Prot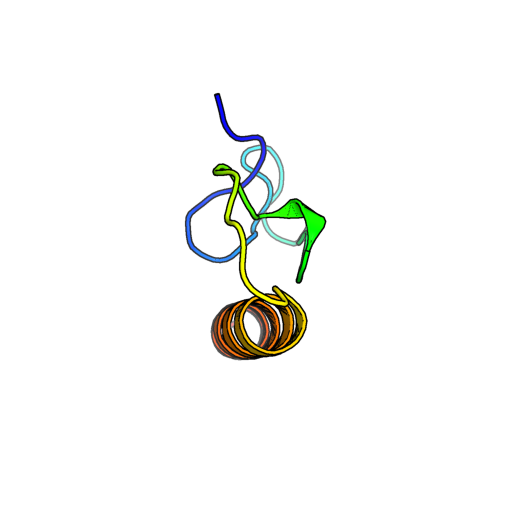ein AF-A0A8T6LEF6-F1 (afdb_monomer)

Secondary structure (DSSP, 8-state):
--SB-TTSBBTT-TT-B--SGGG--S--SS--HHHHHHHHHHHHHHHTT-

Foldseek 3Di:
DDQADQLQHGPVDDLDGDAFPVRDPDDDDDDCRVVRVVSRVSNVVVNVVD

Solvent-accessible surface area (backbone atoms only — not comparable to full-atom values): 3219 Å² total; per-residue (Å²): 137,81,75,44,52,98,59,22,37,35,78,92,40,97,89,44,73,55,73,28,68,86,69,61,90,72,89,76,95,66,86,56,62,67,56,22,52,52,48,32,52,53,24,50,57,56,60,72,74,111

Nearest PDB structures (foldseek):
  7dve-assembly2_B  TM=9.228E-01  e=2.761E-01  Microbacterium trichothecenolyticum
  3gyi-assembly1_A  TM=9.132E-01  e=6.802E-01  Streptomyces sp. SA-COO

pLDDT: mean 95.29, std 3.85, range [75.88, 98.19]

Mean predicted aligned error: 2.49 Å

Structure (mmCIF, N/CA/C/O backbone):
data_AF-A0A8T6LEF6-F1
#
_entry.id   AF-A0A8T6LEF6-F1
#
loop_
_atom_site.group_PDB
_atom_site.id
_atom_site.type_symbol
_atom_site.label_atom_id
_atom_site.label_alt_id
_atom_site.label_comp_id
_atom_site.label_asym_id
_atom_site.label_entity_id
_atom_site.label_seq_id
_atom_site.pdbx_PDB_ins_code
_atom_site.Cartn_x
_atom_site.Cartn_y
_atom_site.Cartn_z
_atom_site.occupancy
_atom_site.B_iso_or_equiv
_atom_site.auth_seq_id
_atom_site.auth_comp_id
_atom_site.auth_asym_id
_atom_site.auth_atom_id
_atom_site.pdbx_PDB_model_num
ATOM 1 N N . THR A 1 1 ? -5.014 5.596 -15.622 1.00 81.69 1 THR A N 1
ATOM 2 C CA . THR A 1 1 ? -6.059 5.707 -14.586 1.00 81.69 1 THR A CA 1
ATOM 3 C C . THR A 1 1 ? -5.728 4.749 -13.464 1.00 81.69 1 THR A C 1
ATOM 5 O O . THR A 1 1 ? -5.318 3.639 -13.778 1.00 81.69 1 THR A O 1
ATOM 8 N N . SER A 1 2 ? -5.814 5.186 -12.204 1.00 93.19 2 SER A N 1
ATOM 9 C CA . SER A 1 2 ? -5.606 4.331 -11.019 1.00 93.19 2 SER A CA 1
ATOM 10 C C . SER A 1 2 ? -6.920 3.661 -10.598 1.00 93.19 2 SER A C 1
ATOM 12 O O . SER A 1 2 ? -7.987 4.138 -10.978 1.00 93.19 2 SER A O 1
ATOM 14 N N . VAL A 1 3 ? -6.832 2.577 -9.823 1.00 96.31 3 VAL A N 1
ATOM 15 C CA . VAL A 1 3 ? -7.978 1.894 -9.180 1.00 96.31 3 VAL A CA 1
ATOM 16 C C . VAL A 1 3 ? -8.054 2.151 -7.668 1.00 96.31 3 VAL A C 1
ATOM 18 O O . VAL A 1 3 ? -9.026 1.773 -7.017 1.00 96.31 3 VAL A O 1
ATOM 21 N N . VAL A 1 4 ? -7.027 2.798 -7.117 1.00 97.38 4 VAL A N 1
ATOM 22 C CA . VAL A 1 4 ? -6.927 3.192 -5.709 1.00 97.38 4 VAL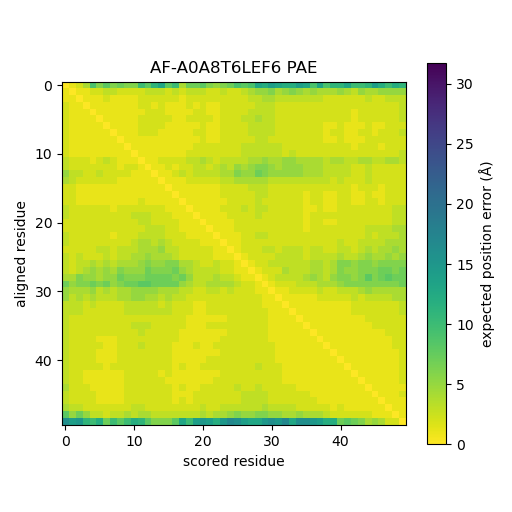 A CA 1
ATOM 23 C C . VAL A 1 4 ? -6.467 4.639 -5.577 1.00 97.38 4 VAL A C 1
ATOM 25 O O . VAL A 1 4 ? -5.823 5.190 -6.480 1.00 97.38 4 VAL A O 1
ATOM 28 N N . ASP A 1 5 ? -6.776 5.245 -4.435 1.00 96.06 5 ASP A N 1
ATOM 29 C CA . ASP A 1 5 ? -6.278 6.561 -4.056 1.00 96.06 5 ASP A CA 1
ATOM 30 C C . ASP A 1 5 ? -4.799 6.540 -3.619 1.00 96.06 5 ASP A C 1
ATOM 32 O O . ASP A 1 5 ? -4.084 5.544 -3.756 1.00 96.06 5 ASP A O 1
ATOM 36 N N . ARG A 1 6 ? -4.317 7.673 -3.093 1.00 95.12 6 ARG A N 1
ATOM 37 C CA . ARG A 1 6 ? -2.922 7.840 -2.664 1.00 95.12 6 ARG A CA 1
ATOM 38 C C . ARG A 1 6 ? -2.517 6.898 -1.524 1.00 95.12 6 ARG A C 1
ATOM 40 O O . ARG A 1 6 ? -1.333 6.594 -1.409 1.00 95.12 6 ARG A O 1
ATOM 47 N N . TRP A 1 7 ? -3.459 6.461 -0.695 1.00 96.38 7 TRP A N 1
ATOM 48 C CA . TRP A 1 7 ? -3.210 5.606 0.466 1.00 96.38 7 TRP A CA 1
ATOM 49 C C . TRP A 1 7 ? -3.474 4.125 0.171 1.00 96.38 7 TRP A C 1
ATOM 51 O O . TRP A 1 7 ? -3.319 3.286 1.053 1.00 96.38 7 TRP A O 1
ATOM 61 N N . GLY A 1 8 ? -3.836 3.787 -1.070 1.00 96.69 8 GLY A N 1
ATOM 62 C CA . GLY A 1 8 ? -4.134 2.417 -1.478 1.00 96.69 8 GLY A CA 1
ATOM 63 C C . GLY A 1 8 ? -5.576 1.990 -1.201 1.00 96.69 8 GLY A C 1
ATOM 64 O O . GLY A 1 8 ? -5.875 0.803 -1.306 1.00 96.69 8 GLY A O 1
ATOM 65 N N . ARG A 1 9 ? -6.482 2.917 -0.868 1.00 97.44 9 ARG A N 1
ATOM 66 C CA . ARG A 1 9 ? -7.908 2.625 -0.664 1.00 97.44 9 ARG A CA 1
ATOM 67 C C . ARG A 1 9 ? -8.630 2.573 -2.007 1.00 97.44 9 ARG A C 1
ATOM 69 O O . ARG A 1 9 ? -8.411 3.427 -2.870 1.00 97.44 9 ARG A O 1
ATOM 76 N N . ALA A 1 10 ? -9.482 1.569 -2.196 1.00 97.62 10 ALA A N 1
ATOM 77 C CA . ALA A 1 10 ? -10.307 1.451 -3.392 1.00 97.62 10 ALA A CA 1
ATOM 78 C C . ALA A 1 10 ? -11.266 2.642 -3.498 1.00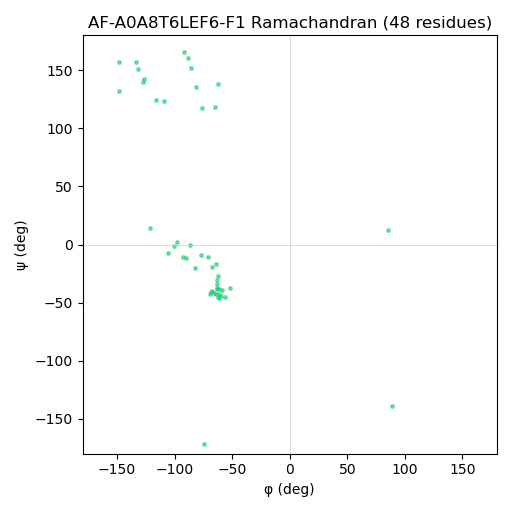 97.62 10 ALA A C 1
ATOM 80 O O . ALA A 1 10 ? -11.885 3.042 -2.513 1.00 97.62 10 ALA A O 1
ATOM 81 N N . HIS A 1 11 ? -11.423 3.185 -4.705 1.00 96.56 11 HIS A N 1
ATOM 82 C CA . HIS A 1 11 ? -12.324 4.320 -4.926 1.00 96.56 11 HIS A CA 1
ATOM 83 C C . HIS A 1 11 ? -13.791 3.982 -4.631 1.00 96.56 11 HIS A C 1
ATOM 85 O O . HIS A 1 11 ? -14.538 4.849 -4.187 1.00 96.56 11 HIS A O 1
ATOM 91 N N . ASP A 1 12 ? -14.180 2.723 -4.843 1.00 97.06 12 ASP A N 1
ATOM 92 C CA . ASP A 1 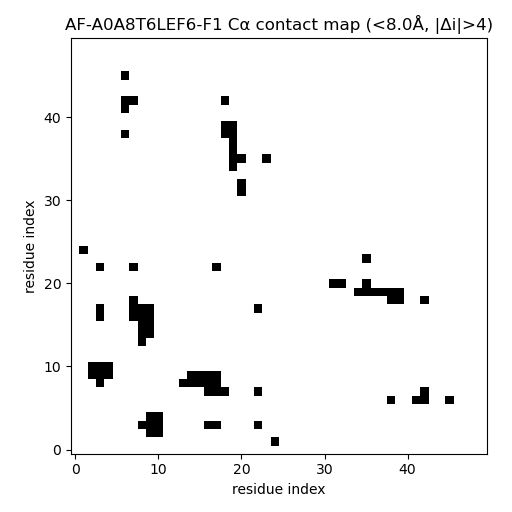12 ? -15.571 2.280 -4.735 1.00 97.06 12 ASP A CA 1
ATOM 93 C C . ASP A 1 12 ? -15.957 1.795 -3.328 1.00 97.06 12 ASP A C 1
ATOM 95 O O . ASP A 1 12 ? -17.139 1.571 -3.068 1.00 97.06 12 ASP A O 1
ATOM 99 N N . HIS A 1 13 ? -14.994 1.591 -2.414 1.00 96.56 13 HIS A N 1
ATOM 100 C CA . HIS A 1 13 ? -15.298 1.052 -1.087 1.00 96.56 13 HIS A CA 1
ATOM 101 C C . HIS A 1 13 ? -14.372 1.561 0.021 1.00 96.56 13 HIS A C 1
ATOM 103 O O . HIS 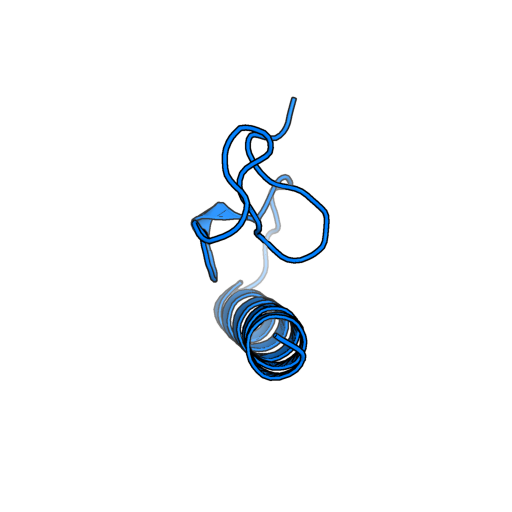A 1 13 ? -13.150 1.476 -0.038 1.00 96.56 13 HIS A O 1
ATOM 109 N N . GLU A 1 14 ? -15.000 1.988 1.114 1.00 93.75 14 GLU A N 1
ATOM 110 C CA . GLU A 1 14 ? -14.349 2.574 2.280 1.00 93.75 14 GLU A CA 1
ATOM 111 C C . GLU A 1 14 ? -13.456 1.652 3.137 1.00 93.75 14 GLU A C 1
ATOM 113 O O . GLU A 1 14 ? -12.621 2.139 3.887 1.00 93.75 14 GLU A O 1
ATOM 118 N N . ASN A 1 15 ? -13.580 0.330 3.065 1.00 95.38 15 ASN A N 1
ATOM 119 C CA . ASN A 1 15 ? -12.802 -0.585 3.914 1.00 95.38 15 ASN A CA 1
ATOM 120 C C . ASN A 1 15 ? -11.954 -1.569 3.092 1.00 95.38 15 ASN A C 1
ATOM 122 O O . ASN A 1 15 ? -11.462 -2.560 3.632 1.00 95.38 15 ASN A O 1
ATOM 126 N N . LEU A 1 16 ? -11.788 -1.301 1.793 1.00 97.19 16 LEU A N 1
ATOM 127 C CA . LEU A 1 16 ? -11.028 -2.138 0.874 1.00 97.19 16 LEU A CA 1
ATOM 128 C C . LEU A 1 16 ? -9.727 -1.441 0.479 1.00 97.19 16 LEU A C 1
ATOM 130 O O . LEU A 1 16 ? -9.745 -0.340 -0.072 1.00 97.19 16 LEU A O 1
ATOM 134 N N . PHE A 1 17 ? -8.602 -2.115 0.715 1.00 97.69 17 PHE A N 1
ATOM 135 C CA . PHE A 1 17 ? -7.267 -1.593 0.437 1.00 97.69 17 PHE A CA 1
ATOM 136 C C . PHE A 1 17 ? -6.463 -2.561 -0.436 1.00 97.69 17 PHE A C 1
ATOM 138 O O . PHE A 1 17 ? -6.519 -3.778 -0.254 1.00 97.69 17 PHE A O 1
ATOM 145 N N . VAL A 1 18 ? -5.675 -2.010 -1.359 1.00 97.44 18 VAL A N 1
ATOM 146 C CA . VAL A 1 18 ? -4.663 -2.716 -2.153 1.00 97.44 18 VAL A CA 1
ATOM 147 C C . VAL A 1 18 ? -3.302 -2.142 -1.782 1.00 97.44 18 VAL A C 1
ATOM 149 O O . VAL A 1 18 ? -3.089 -0.935 -1.863 1.00 97.44 18 VAL A O 1
ATOM 152 N N . VAL A 1 19 ? -2.375 -3.002 -1.360 1.00 96.88 19 VAL A N 1
ATOM 153 C CA . VAL A 1 19 ? -1.159 -2.577 -0.655 1.00 96.88 19 VAL A CA 1
ATOM 154 C C . VAL A 1 19 ? 0.097 -3.154 -1.317 1.00 96.88 19 VAL A C 1
ATOM 156 O O . VAL A 1 19 ? 0.119 -4.312 -1.734 1.00 96.88 19 VAL A O 1
ATOM 159 N N . GLY A 1 20 ? 1.160 -2.349 -1.403 1.00 95.88 20 GLY A N 1
ATOM 160 C CA . GLY A 1 20 ? 2.471 -2.765 -1.907 1.00 95.88 20 GLY A CA 1
ATOM 161 C C . GLY A 1 20 ? 2.635 -2.612 -3.421 1.00 95.88 20 GLY A C 1
ATOM 162 O O . GLY A 1 20 ? 2.221 -1.618 -4.004 1.00 95.88 20 GLY A O 1
ATOM 163 N N . ALA A 1 21 ? 3.271 -3.588 -4.073 1.00 96.06 21 ALA A N 1
ATOM 164 C CA . ALA A 1 21 ? 3.649 -3.511 -5.491 1.00 96.06 21 ALA A CA 1
ATOM 165 C C . ALA A 1 2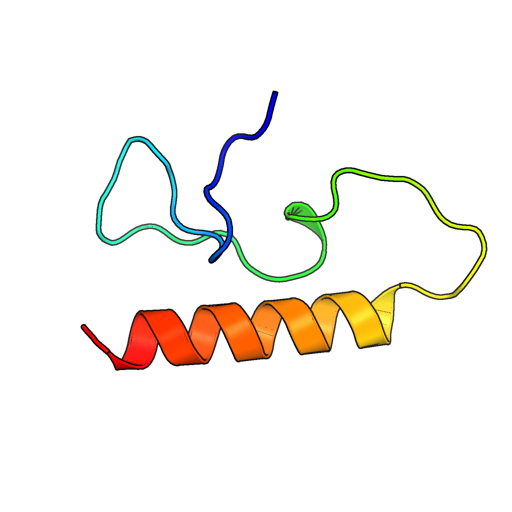1 ? 2.518 -3.140 -6.482 1.00 96.06 21 ALA A C 1
ATOM 167 O O . ALA A 1 21 ? 2.804 -2.394 -7.419 1.00 96.06 21 ALA A O 1
ATOM 168 N N . PRO A 1 22 ? 1.255 -3.591 -6.317 1.00 95.38 22 PRO A N 1
ATOM 169 C CA . PRO A 1 22 ? 0.187 -3.274 -7.270 1.00 95.38 22 PRO A CA 1
ATOM 170 C C . PRO A 1 22 ? -0.164 -1.782 -7.372 1.00 95.38 22 PRO A C 1
ATOM 172 O O . PRO A 1 22 ? -0.814 -1.385 -8.334 1.00 95.38 22 PRO A O 1
ATOM 175 N N . THR A 1 23 ? 0.238 -0.953 -6.402 1.00 94.88 23 THR A N 1
ATOM 176 C CA . THR A 1 23 ? -0.055 0.493 -6.398 1.00 94.88 23 THR A CA 1
ATOM 177 C C . THR A 1 23 ? 0.982 1.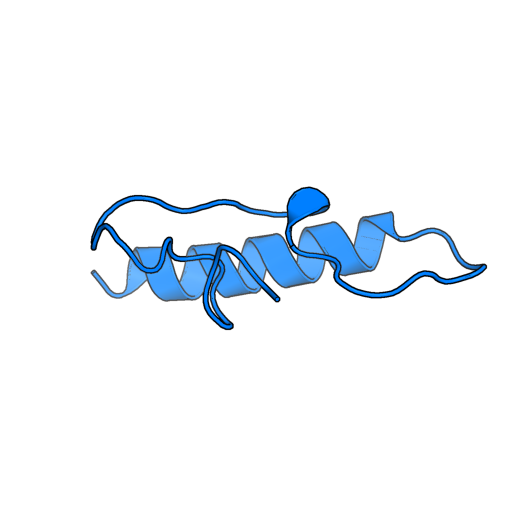323 -7.161 1.00 94.88 23 THR A C 1
ATOM 179 O O . THR A 1 23 ? 0.852 2.541 -7.282 1.00 94.88 23 THR A O 1
ATOM 182 N N . ILE A 1 24 ? 2.011 0.678 -7.716 1.00 93.94 24 ILE A N 1
ATOM 183 C CA . ILE A 1 24 ? 3.034 1.322 -8.537 1.00 93.94 24 ILE A CA 1
ATOM 184 C C . ILE A 1 24 ? 2.467 1.614 -9.929 1.00 93.94 24 ILE A C 1
ATOM 186 O O . ILE A 1 24 ? 2.126 0.712 -10.688 1.00 93.94 24 ILE A O 1
ATOM 190 N N . VAL A 1 25 ? 2.409 2.900 -10.278 1.00 93.44 25 VAL A N 1
ATOM 191 C CA . VAL A 1 25 ? 1.855 3.388 -11.556 1.00 93.44 25 VAL A CA 1
ATOM 192 C C . VAL A 1 25 ? 2.924 3.726 -12.599 1.00 93.44 25 VAL A C 1
ATOM 194 O O . VAL A 1 25 ? 2.598 4.138 -13.712 1.00 93.44 25 VAL A O 1
ATOM 197 N N . SER A 1 26 ? 4.201 3.581 -12.246 1.00 92.06 26 SER A N 1
ATOM 198 C CA . SER A 1 26 ? 5.343 3.898 -13.102 1.00 92.06 26 SER A CA 1
ATOM 199 C C . SER A 1 26 ? 6.363 2.765 -13.119 1.00 92.06 26 SER A C 1
ATOM 201 O O . SER A 1 26 ? 6.522 2.019 -12.158 1.00 92.06 26 SER A O 1
ATOM 203 N N . SER A 1 27 ? 7.075 2.643 -14.235 1.00 92.50 27 SER A N 1
ATOM 204 C CA . SER A 1 27 ? 8.202 1.719 -14.349 1.00 92.50 27 SER A CA 1
ATOM 205 C C . SER A 1 27 ? 9.490 2.366 -13.833 1.00 92.50 27 SER A C 1
ATOM 207 O O . SER A 1 27 ? 9.655 3.585 -13.908 1.00 92.50 27 SER A O 1
ATOM 209 N N . GLY A 1 28 ? 10.417 1.547 -13.338 1.00 90.81 28 GLY A N 1
ATOM 210 C CA . GLY A 1 28 ? 11.736 1.967 -12.872 1.00 90.81 28 GLY A CA 1
ATOM 211 C C . GLY A 1 28 ? 12.779 0.875 -13.105 1.00 90.81 28 GLY A C 1
ATOM 212 O O . GLY A 1 28 ? 12.440 -0.299 -13.228 1.00 90.81 28 GLY A O 1
ATOM 213 N N . CYS A 1 29 ? 14.056 1.258 -13.170 1.00 93.44 29 CYS A N 1
ATOM 214 C CA . CYS A 1 29 ? 15.156 0.320 -13.445 1.00 93.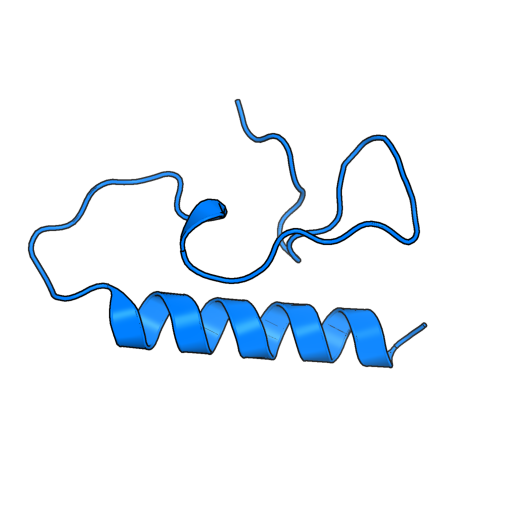44 29 CYS A CA 1
ATOM 215 C C . CYS A 1 29 ? 15.803 -0.273 -12.179 1.00 93.44 29 CYS A C 1
ATOM 217 O O . CYS A 1 29 ? 16.624 -1.181 -12.277 1.00 93.44 29 CYS A O 1
ATOM 219 N N . ALA A 1 30 ? 15.477 0.255 -10.997 1.00 93.06 30 ALA A N 1
ATOM 220 C CA . ALA A 1 30 ? 15.992 -0.225 -9.717 1.00 93.06 30 ALA A CA 1
ATOM 221 C C . ALA A 1 30 ? 15.068 -1.286 -9.096 1.00 93.06 30 ALA A C 1
ATOM 223 O O . ALA A 1 30 ? 13.911 -1.436 -9.487 1.00 93.06 30 ALA A O 1
ATOM 224 N N . ASN A 1 31 ? 15.564 -2.002 -8.084 1.00 93.50 31 ASN A N 1
ATOM 225 C CA . ASN A 1 31 ? 14.739 -2.940 -7.328 1.00 93.50 31 ASN A CA 1
ATOM 226 C C . ASN A 1 31 ? 13.635 -2.185 -6.559 1.00 93.50 31 ASN A C 1
ATOM 228 O O . ASN A 1 31 ? 13.921 -1.367 -5.685 1.00 93.50 31 ASN A O 1
ATOM 232 N N . GLY A 1 32 ? 12.371 -2.479 -6.873 1.00 94.88 32 GLY A N 1
ATOM 233 C CA . GLY A 1 32 ? 11.212 -1.786 -6.304 1.00 94.88 32 GLY A CA 1
ATOM 234 C C . GLY A 1 32 ? 10.830 -2.196 -4.878 1.00 94.88 32 GLY A C 1
ATOM 235 O O . GLY A 1 32 ? 10.009 -1.520 -4.267 1.00 94.88 32 GLY A O 1
ATOM 236 N N . THR A 1 33 ? 11.429 -3.247 -4.309 1.00 96.62 33 THR A N 1
ATOM 237 C CA . THR A 1 33 ? 10.969 -3.862 -3.046 1.00 96.62 33 THR A CA 1
ATOM 238 C C . THR A 1 33 ? 10.891 -2.864 -1.894 1.00 96.62 33 THR A C 1
ATOM 240 O O . THR A 1 33 ? 9.879 -2.805 -1.204 1.00 96.62 33 THR A O 1
ATOM 243 N N . LEU A 1 34 ? 11.917 -2.024 -1.716 1.00 97.19 34 LEU A N 1
ATOM 244 C CA . LEU A 1 34 ? 11.908 -0.990 -0.674 1.00 97.19 34 LEU A CA 1
ATOM 245 C C . LEU A 1 34 ? 10.799 0.047 -0.884 1.00 97.19 34 LEU A C 1
ATOM 247 O O . LEU A 1 34 ? 10.211 0.516 0.086 1.00 97.19 34 LEU A O 1
ATOM 251 N N . THR A 1 35 ? 10.472 0.361 -2.139 1.00 96.25 35 THR A N 1
ATOM 252 C CA . THR A 1 35 ? 9.352 1.256 -2.459 1.00 96.25 35 THR A CA 1
ATOM 253 C C . THR A 1 35 ? 8.024 0.588 -2.116 1.00 96.25 35 THR A C 1
ATOM 255 O O . THR A 1 35 ? 7.159 1.226 -1.526 1.00 96.25 35 THR A O 1
ATOM 258 N N . PHE A 1 36 ? 7.871 -0.708 -2.407 1.00 96.19 36 PHE A N 1
ATOM 259 C CA . PHE A 1 36 ? 6.666 -1.460 -2.050 1.00 96.19 36 PHE A CA 1
ATOM 260 C C . PHE A 1 36 ? 6.479 -1.490 -0.532 1.00 96.19 36 PHE A C 1
ATOM 262 O O . PHE A 1 36 ? 5.389 -1.199 -0.059 1.00 96.19 36 PHE A O 1
ATOM 269 N N . CYS A 1 37 ? 7.543 -1.765 0.232 1.00 98.00 37 CYS A N 1
ATOM 270 C CA . CYS A 1 37 ? 7.509 -1.734 1.695 1.00 98.00 37 CYS A CA 1
ATOM 271 C C . CYS A 1 37 ? 7.124 -0.349 2.232 1.00 98.00 37 CYS A C 1
ATOM 273 O O . CYS A 1 37 ? 6.285 -0.257 3.124 1.00 98.00 37 CYS A O 1
ATOM 275 N N . ALA A 1 38 ? 7.696 0.725 1.679 1.00 97.56 38 ALA A N 1
ATOM 276 C CA . ALA A 1 38 ? 7.367 2.090 2.086 1.00 97.56 38 ALA A CA 1
ATOM 277 C C . ALA A 1 38 ? 5.889 2.430 1.826 1.00 97.56 38 ALA A C 1
ATOM 279 O O . ALA A 1 38 ? 5.215 2.954 2.711 1.00 97.56 38 ALA A O 1
ATOM 280 N N . LEU A 1 39 ? 5.363 2.073 0.649 1.00 97.06 39 LEU A N 1
ATOM 281 C CA . LEU A 1 39 ? 3.944 2.241 0.325 1.00 97.06 39 LEU A CA 1
ATOM 282 C C . LEU A 1 39 ? 3.051 1.395 1.239 1.00 97.06 39 LEU A C 1
ATOM 284 O O . LEU A 1 39 ? 1.999 1.867 1.663 1.00 97.06 39 LEU A O 1
ATOM 288 N N . SER A 1 40 ? 3.483 0.180 1.590 1.00 97.88 40 SER A N 1
ATOM 289 C CA . SER A 1 40 ? 2.747 -0.681 2.516 1.00 97.88 40 SER A CA 1
ATOM 290 C C . SER A 1 40 ? 2.636 -0.092 3.916 1.00 97.88 40 SER A C 1
ATOM 292 O O . SER A 1 40 ? 1.561 -0.133 4.505 1.00 97.88 40 SER A O 1
ATOM 294 N N . LEU A 1 41 ? 3.723 0.479 4.440 1.00 98.19 41 LEU A N 1
ATOM 295 C CA . LEU A 1 41 ? 3.717 1.130 5.750 1.00 98.19 41 LEU A CA 1
ATOM 296 C C . LEU A 1 41 ? 2.855 2.399 5.745 1.00 98.19 41 LEU A C 1
ATOM 298 O O . LEU A 1 41 ? 2.088 2.608 6.678 1.00 98.19 41 LEU A O 1
ATOM 302 N N . MET A 1 42 ? 2.915 3.195 4.673 1.00 97.50 42 MET A N 1
ATOM 303 C CA . MET A 1 42 ? 2.062 4.378 4.504 1.00 97.50 42 MET A CA 1
ATOM 304 C C . MET A 1 42 ? 0.568 4.012 4.461 1.00 97.50 42 MET A C 1
ATOM 306 O O . MET A 1 42 ? -0.248 4.682 5.088 1.00 97.50 42 MET A O 1
ATOM 310 N N . ALA A 1 43 ? 0.204 2.943 3.746 1.00 97.50 43 ALA A N 1
ATOM 311 C CA . ALA A 1 43 ? -1.170 2.444 3.717 1.00 97.50 43 ALA A CA 1
ATOM 312 C C . ALA A 1 43 ? -1.605 1.903 5.089 1.00 97.50 43 ALA A C 1
ATOM 314 O O . ALA A 1 43 ? -2.713 2.181 5.536 1.00 97.50 43 ALA A O 1
ATOM 315 N N . ALA A 1 44 ? -0.726 1.173 5.784 1.00 98.06 44 ALA A N 1
ATOM 316 C CA . ALA A 1 44 ? -1.000 0.661 7.126 1.00 98.06 44 ALA A CA 1
ATOM 317 C C . ALA A 1 44 ? -1.246 1.786 8.143 1.00 98.06 44 ALA A C 1
ATOM 319 O O . ALA A 1 44 ? -2.131 1.657 8.985 1.00 98.06 44 ALA A O 1
ATOM 320 N N . GLU A 1 45 ? -0.510 2.896 8.045 1.00 98.12 45 GLU A N 1
ATOM 321 C CA . GLU A 1 45 ? -0.738 4.078 8.879 1.00 98.12 45 GLU A CA 1
ATOM 322 C C . GLU A 1 45 ? -2.116 4.699 8.626 1.00 98.12 45 GLU A C 1
ATOM 324 O O . GLU A 1 45 ? -2.776 5.117 9.572 1.00 98.12 45 GLU A O 1
ATOM 329 N N . GLU A 1 46 ? -2.587 4.725 7.377 1.00 97.00 46 GLU A N 1
ATOM 330 C CA . GLU A 1 46 ? -3.937 5.203 7.068 1.00 97.00 46 GLU A CA 1
ATOM 331 C C . GLU A 1 46 ? -5.019 4.247 7.579 1.00 97.00 46 GLU A C 1
ATOM 333 O O . GLU A 1 46 ? -5.999 4.688 8.173 1.00 97.00 46 GLU A O 1
ATOM 338 N N . ILE A 1 47 ? -4.817 2.937 7.414 1.00 97.25 47 ILE A N 1
ATOM 339 C CA . ILE A 1 47 ? -5.727 1.909 7.938 1.00 97.25 47 ILE A CA 1
ATOM 340 C C . ILE A 1 47 ? -5.855 2.028 9.461 1.00 97.25 47 ILE A C 1
ATOM 342 O O . ILE A 1 47 ? -6.954 1.898 9.986 1.00 97.25 47 ILE A O 1
ATOM 346 N N . ALA A 1 48 ? -4.759 2.317 10.166 1.00 97.50 48 ALA A N 1
ATOM 347 C CA . ALA A 1 48 ? -4.740 2.442 11.622 1.00 97.50 48 ALA A CA 1
ATOM 348 C C . ALA A 1 48 ? -5.449 3.698 12.171 1.00 97.50 48 ALA A C 1
ATOM 350 O O . ALA A 1 48 ? -5.628 3.800 13.384 1.00 97.50 48 ALA A O 1
ATOM 351 N N . LYS A 1 49 ? -5.818 4.668 11.319 1.00 94.75 49 LYS A N 1
ATOM 352 C CA . LYS A 1 49 ? -6.591 5.859 11.726 1.00 94.75 49 LYS A CA 1
ATOM 353 C C . LYS A 1 49 ? -8.099 5.602 11.801 1.00 94.75 49 LYS A C 1
ATOM 355 O O . LYS A 1 49 ? -8.796 6.410 12.414 1.00 94.75 49 LYS A O 1
ATOM 360 N N . GLY A 1 50 ? -8.585 4.555 11.128 1.00 75.88 50 GLY A N 1
ATOM 361 C CA . GLY A 1 50 ? -9.980 4.101 11.178 1.00 75.88 50 GLY A CA 1
ATOM 362 C C . GLY A 1 50 ? -10.232 3.156 12.342 1.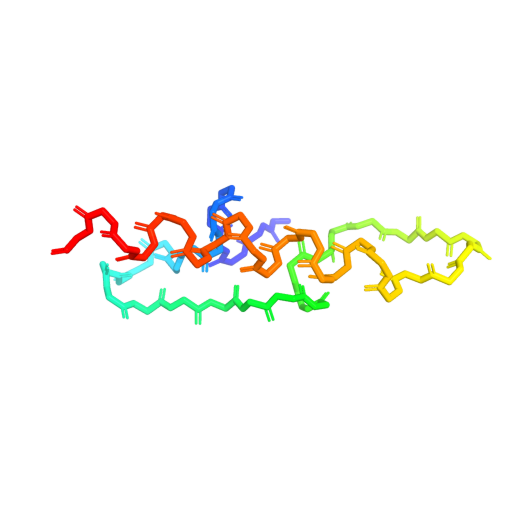00 75.88 50 GLY A C 1
ATOM 363 O O . GLY A 1 50 ? -11.392 3.135 12.804 1.00 75.88 50 GLY A O 1
#

Sequence (50 aa):
TSVVDRWGRAHDHENLFVVGAPTIVSSGCANGTLTFCALSLMAAEEIAKG

Radius of gyration: 11.16 Å; Cα contacts (8 Å, |Δi|>4): 43; chains: 1; bounding box: 32×12×26 Å